Protein AF-A0A4R5N985-F1 (afdb_monomer_lite)

Radius of gyration: 22.16 Å; chains: 1; bounding box: 30×43×81 Å

Foldseek 3Di:
DDDDDDDDDDPDDPPPPPPPVPPPVVVVVVPPVCPQPVDPVSQDLVNLLVVLVVLLVVLLVVLVPPDDLVVSLVSLVVSLVVVCVVCVVRDPSSVVSNVVSSVVSSVVSVVVVD

pLDDT: mean 71.04, std 22.34, range [36.91, 94.94]

Structure (mmCIF, N/CA/C/O backbone):
data_AF-A0A4R5N985-F1
#
_entry.id   AF-A0A4R5N985-F1
#
loop_
_atom_site.group_PDB
_atom_site.id
_atom_site.type_symbol
_atom_site.label_atom_id
_atom_site.label_alt_id
_atom_site.label_comp_id
_atom_site.label_asym_id
_atom_site.label_entity_id
_atom_site.label_seq_id
_atom_site.pdbx_PDB_ins_code
_atom_site.Cartn_x
_atom_site.Cartn_y
_atom_site.Cartn_z
_atom_site.occupancy
_atom_site.B_iso_or_equiv
_atom_site.auth_seq_id
_atom_site.auth_comp_id
_atom_site.auth_asym_id
_atom_site.auth_atom_id
_atom_site.pdbx_PDB_model_num
ATOM 1 N N . MET A 1 1 ? -2.564 -32.234 61.679 1.00 38.66 1 MET A N 1
ATOM 2 C CA . MET A 1 1 ? -2.029 -32.546 60.334 1.00 38.66 1 MET A CA 1
ATOM 3 C C . MET A 1 1 ? -3.154 -32.296 59.339 1.00 38.66 1 MET A C 1
ATOM 5 O O . MET A 1 1 ? -4.142 -33.007 59.385 1.00 38.66 1 MET A O 1
ATOM 9 N N . SER A 1 2 ? -3.234 -31.086 58.783 1.00 36.91 2 SER A N 1
ATOM 10 C CA . SER A 1 2 ? -2.657 -30.662 57.484 1.00 36.91 2 SER A CA 1
ATOM 11 C C . SER A 1 2 ? -3.374 -31.300 56.286 1.00 36.91 2 SER A C 1
ATOM 13 O O . SER A 1 2 ? -3.191 -32.479 56.029 1.00 36.91 2 SER A O 1
ATOM 15 N N . ILE A 1 3 ? -4.376 -30.603 55.734 1.00 39.88 3 ILE A N 1
ATOM 16 C CA . ILE A 1 3 ? -4.342 -29.802 54.483 1.00 39.88 3 ILE A CA 1
ATOM 17 C C . ILE A 1 3 ? -4.402 -30.688 53.226 1.00 39.88 3 ILE A C 1
ATOM 19 O O . ILE A 1 3 ? -3.378 -31.138 52.726 1.00 39.88 3 ILE A O 1
ATOM 23 N N . PHE A 1 4 ? -5.604 -30.843 52.662 1.00 46.31 4 PH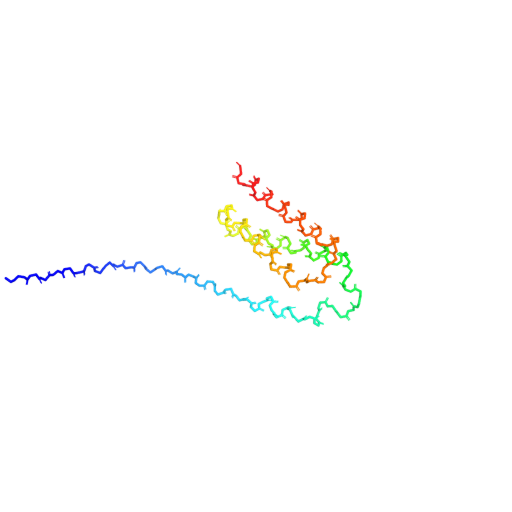E A N 1
ATOM 24 C CA . PHE A 1 4 ? -5.777 -31.072 51.225 1.00 46.31 4 PHE A CA 1
ATOM 25 C C . PHE A 1 4 ? -6.301 -29.777 50.605 1.00 46.31 4 PHE A C 1
ATOM 27 O O . PHE A 1 4 ? -7.480 -29.440 50.688 1.00 46.31 4 PHE A O 1
ATOM 34 N N . SER A 1 5 ? -5.368 -29.011 50.055 1.00 43.09 5 SER A N 1
ATOM 35 C CA . SER A 1 5 ? -5.590 -27.785 49.304 1.00 43.09 5 SER A CA 1
ATOM 36 C C . SER A 1 5 ? -5.983 -28.090 47.859 1.00 43.09 5 SER A C 1
ATOM 38 O O . SER A 1 5 ? -5.291 -28.861 47.203 1.00 43.09 5 SER A O 1
ATOM 40 N N . ASN A 1 6 ? -7.044 -27.412 47.403 1.00 40.31 6 ASN A N 1
ATOM 41 C CA . ASN A 1 6 ? -7.312 -26.874 46.062 1.00 40.31 6 ASN A CA 1
ATOM 42 C C . ASN A 1 6 ? -6.924 -27.706 44.830 1.00 40.31 6 ASN A C 1
ATOM 44 O O . ASN A 1 6 ? -5.756 -27.991 44.624 1.00 40.31 6 ASN A O 1
ATOM 48 N N . TRP A 1 7 ? -7.853 -27.825 43.871 1.00 40.31 7 TRP A N 1
ATOM 49 C CA . TRP A 1 7 ? -7.747 -27.015 42.646 1.00 40.31 7 TRP A CA 1
ATOM 50 C C . TRP A 1 7 ? -9.001 -27.128 41.762 1.00 40.31 7 TRP A C 1
ATOM 52 O O . TRP A 1 7 ? -9.319 -28.170 41.192 1.00 40.31 7 TRP A O 1
ATOM 62 N N . PHE A 1 8 ? -9.695 -26.001 41.636 1.00 45.97 8 PHE A N 1
ATOM 63 C CA . PHE A 1 8 ? -10.750 -25.724 40.666 1.00 45.97 8 PHE A CA 1
ATOM 64 C C . PHE A 1 8 ? -10.224 -25.956 39.235 1.00 45.97 8 PHE A C 1
ATOM 66 O O . PHE A 1 8 ? -9.379 -25.198 38.757 1.00 45.97 8 PHE A O 1
ATOM 73 N N . LYS A 1 9 ? -10.744 -26.947 38.501 1.00 42.34 9 LYS A N 1
ATOM 74 C CA . LYS A 1 9 ? -10.573 -26.997 37.039 1.00 42.34 9 LYS A CA 1
ATOM 75 C C . LYS A 1 9 ? -11.763 -26.327 36.363 1.00 42.34 9 LYS A C 1
ATOM 77 O O . LYS A 1 9 ? -12.801 -26.930 36.110 1.00 42.34 9 LYS A O 1
ATOM 82 N N . SER A 1 10 ? -11.560 -25.040 36.092 1.00 41.12 10 SER A N 1
ATOM 83 C CA . SER A 1 10 ? -12.352 -24.207 35.192 1.00 41.12 10 SER A CA 1
ATOM 84 C C . SER A 1 10 ? -12.589 -24.915 33.850 1.00 41.12 10 SER A C 1
ATOM 86 O O . SER A 1 10 ? -11.640 -25.343 33.184 1.00 41.12 10 SER A O 1
ATOM 88 N N . LYS A 1 11 ? -13.863 -25.035 33.453 1.00 45.38 11 LYS A N 1
ATOM 89 C CA . LYS A 1 11 ? -14.271 -25.428 32.100 1.00 45.38 11 LYS A CA 1
ATOM 90 C C . LYS A 1 11 ? -13.800 -24.340 31.133 1.00 45.38 11 LYS A C 1
ATOM 92 O O . LYS A 1 11 ? -14.463 -23.319 30.972 1.00 45.38 11 LYS A O 1
ATOM 97 N N . LYS A 1 12 ? -12.648 -24.550 30.492 1.00 44.41 12 LYS A N 1
ATOM 98 C CA . LYS A 1 12 ? -12.195 -23.685 29.402 1.00 44.41 12 LYS A CA 1
ATOM 99 C C . LYS A 1 12 ? -13.128 -23.865 28.209 1.00 44.41 12 LYS A C 1
ATOM 101 O O . LYS A 1 12 ? -13.250 -24.950 27.644 1.00 44.41 12 LYS A O 1
ATOM 106 N N . ASN A 1 13 ? -13.794 -22.763 27.897 1.00 39.91 13 ASN A N 1
ATOM 107 C CA . ASN A 1 13 ? -14.560 -22.506 26.695 1.00 39.91 13 ASN A CA 1
ATOM 108 C C . ASN A 1 13 ? -13.770 -22.977 25.463 1.00 39.91 13 ASN A C 1
ATOM 110 O O . ASN A 1 13 ? -12.580 -22.673 25.336 1.00 39.91 13 ASN A O 1
ATOM 114 N N . LYS A 1 14 ? -14.415 -23.742 24.578 1.00 43.38 14 LYS A N 1
ATOM 115 C CA . LYS A 1 14 ? -13.847 -24.109 23.280 1.00 43.38 14 LYS A CA 1
ATOM 116 C C . LYS A 1 14 ? -13.866 -22.853 22.416 1.00 43.38 14 LYS A C 1
ATOM 118 O O . LYS A 1 14 ? -14.792 -22.639 21.642 1.00 43.38 14 LYS A O 1
ATOM 123 N N . ASN A 1 15 ? -12.846 -22.016 22.565 1.00 39.47 15 ASN A N 1
ATOM 124 C CA . ASN A 1 15 ? -12.532 -21.034 21.546 1.00 39.47 15 ASN A CA 1
ATOM 125 C C . ASN A 1 15 ? -12.160 -21.838 20.303 1.00 39.47 15 ASN A C 1
ATOM 127 O O . ASN A 1 15 ? -11.082 -22.425 20.229 1.00 39.47 15 ASN A O 1
ATOM 131 N N . HIS A 1 16 ? -13.089 -21.906 19.355 1.00 37.69 16 HIS A N 1
ATOM 132 C CA . HIS A 1 16 ? -12.769 -22.174 17.969 1.00 37.69 16 HIS A CA 1
ATOM 133 C C . HIS A 1 16 ? -11.841 -21.042 17.524 1.00 37.69 16 HIS A C 1
ATOM 135 O O . HIS A 1 16 ? -12.281 -20.027 16.993 1.00 37.69 16 HIS A O 1
ATOM 141 N N . THR A 1 17 ? -10.544 -21.177 17.796 1.00 38.62 17 THR A N 1
ATOM 142 C CA . THR A 1 17 ? -9.524 -20.518 16.994 1.00 38.62 17 THR A CA 1
ATOM 143 C C . THR A 1 17 ? -9.721 -21.077 15.601 1.00 38.62 17 THR A C 1
ATOM 145 O O . THR A 1 17 ? -9.267 -22.176 15.294 1.00 38.62 17 THR A O 1
ATOM 148 N N . ALA A 1 18 ? -10.473 -20.346 14.782 1.00 38.75 18 ALA A N 1
ATOM 149 C CA . ALA A 1 18 ? -10.305 -20.402 13.352 1.00 38.75 18 ALA A CA 1
ATOM 150 C C . ALA A 1 18 ? -8.840 -20.034 13.112 1.00 38.75 18 ALA A C 1
ATOM 152 O O . ALA A 1 18 ? -8.475 -18.863 13.030 1.00 38.75 18 ALA A O 1
ATOM 153 N N . THR A 1 19 ? -7.973 -21.041 13.090 1.00 39.12 19 THR A N 1
ATOM 154 C CA . THR A 1 19 ? -6.719 -20.963 12.366 1.00 39.12 19 THR A CA 1
ATOM 155 C C . THR A 1 19 ? -7.136 -20.755 10.920 1.00 39.12 19 THR A C 1
ATOM 157 O O . THR A 1 19 ? -7.318 -21.702 10.162 1.00 39.12 19 THR A O 1
ATOM 160 N N . MET A 1 20 ? -7.362 -19.492 10.553 1.00 40.28 20 MET A N 1
ATOM 161 C CA . MET A 1 20 ? -7.134 -19.045 9.194 1.00 40.28 20 MET A CA 1
ATOM 162 C C . MET A 1 20 ? -5.6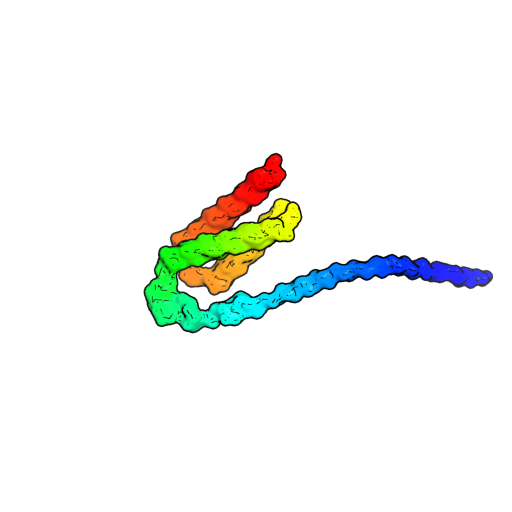59 -19.333 8.953 1.00 40.28 20 MET A C 1
ATOM 164 O O . MET A 1 20 ? -4.785 -18.535 9.285 1.00 40.28 20 MET A O 1
ATOM 168 N N . THR A 1 21 ? -5.377 -20.545 8.487 1.00 40.19 21 THR A N 1
ATOM 169 C CA . THR A 1 21 ? -4.140 -20.843 7.794 1.00 40.19 21 THR A CA 1
ATOM 170 C C . THR A 1 21 ? -4.155 -19.915 6.594 1.00 40.19 21 THR A C 1
ATOM 172 O O . THR A 1 21 ? -4.826 -20.190 5.601 1.00 40.19 21 THR A O 1
ATOM 175 N N . PHE A 1 22 ? -3.524 -18.751 6.745 1.00 42.75 22 PHE A N 1
ATOM 176 C CA . PHE A 1 22 ? -3.140 -17.944 5.607 1.00 42.75 22 PHE A CA 1
ATOM 177 C C . PHE A 1 22 ? -2.277 -18.859 4.753 1.00 42.75 22 PHE A C 1
ATOM 179 O O . PHE A 1 22 ? -1.212 -19.306 5.179 1.00 42.75 22 PHE A O 1
ATOM 186 N N . ASP A 1 23 ? -2.805 -19.216 3.591 1.00 45.56 23 ASP A N 1
ATOM 187 C CA . ASP A 1 23 ? -2.025 -19.838 2.546 1.00 45.56 23 ASP A CA 1
ATOM 188 C C . ASP A 1 23 ? -1.039 -18.779 2.036 1.00 45.56 23 ASP A C 1
ATOM 190 O O . ASP A 1 23 ? -1.282 -18.081 1.054 1.00 45.56 23 ASP A O 1
ATOM 194 N N . ASP A 1 24 ? 0.072 -18.611 2.760 1.00 45.97 24 ASP A N 1
ATOM 195 C CA . ASP A 1 24 ? 1.192 -17.749 2.369 1.00 45.97 24 ASP A CA 1
ATOM 196 C C . ASP A 1 24 ? 1.801 -18.197 1.021 1.00 45.97 24 ASP A C 1
ATOM 198 O O . ASP A 1 24 ? 2.569 -17.458 0.397 1.00 45.97 24 ASP A O 1
ATOM 202 N N . SER A 1 25 ? 1.420 -19.379 0.523 1.00 45.50 25 SER A N 1
ATOM 203 C CA . SER A 1 25 ? 1.840 -19.913 -0.770 1.00 45.50 25 SER A CA 1
ATOM 204 C C . SER A 1 25 ? 1.222 -19.157 -1.948 1.00 45.50 25 SER A C 1
ATOM 206 O O . SER A 1 25 ? 1.822 -19.139 -3.022 1.00 45.50 25 SER A O 1
ATOM 208 N N . SER A 1 26 ? 0.078 -18.477 -1.802 1.00 48.94 26 SER A N 1
ATOM 209 C CA . SER A 1 26 ? -0.577 -17.832 -2.954 1.00 48.94 26 SER A CA 1
ATOM 210 C C . SER A 1 26 ? 0.234 -16.661 -3.532 1.00 48.94 26 SER A C 1
ATOM 212 O O . SER A 1 26 ? 0.206 -16.424 -4.741 1.00 48.94 26 SER A O 1
ATOM 214 N N . TRP A 1 27 ? 1.017 -15.971 -2.694 1.00 46.31 27 TRP A N 1
ATOM 215 C CA . TRP A 1 27 ? 1.946 -14.916 -3.121 1.00 46.31 27 TRP A CA 1
ATOM 216 C C . TRP A 1 27 ? 3.308 -15.458 -3.545 1.00 46.31 27 TRP A C 1
ATOM 218 O O . TRP A 1 27 ? 3.936 -14.913 -4.449 1.00 46.31 27 TRP A O 1
ATOM 228 N N . GLN A 1 28 ? 3.774 -16.539 -2.915 1.00 45.66 28 GLN A N 1
ATOM 229 C CA . GLN A 1 28 ? 5.056 -17.154 -3.265 1.00 45.66 28 GLN A CA 1
ATOM 230 C C . GLN A 1 28 ? 4.993 -17.903 -4.602 1.00 45.66 28 GLN A C 1
ATOM 232 O O . GLN A 1 28 ? 5.976 -17.932 -5.333 1.00 45.66 28 GLN A O 1
ATOM 237 N N . THR A 1 29 ? 3.828 -18.440 -4.972 1.00 42.88 29 THR A N 1
ATOM 238 C CA . THR A 1 29 ? 3.656 -19.168 -6.242 1.00 42.88 29 THR A CA 1
ATOM 239 C C . THR A 1 29 ? 3.466 -18.222 -7.435 1.00 42.88 29 THR A C 1
ATOM 241 O O . THR A 1 29 ? 3.767 -18.586 -8.568 1.00 42.88 29 THR A O 1
ATOM 244 N N . THR A 1 30 ? 3.044 -16.975 -7.197 1.00 45.03 30 THR A N 1
ATOM 245 C CA . THR A 1 30 ? 3.165 -15.890 -8.189 1.00 45.03 30 THR A CA 1
ATOM 246 C C . THR A 1 30 ? 4.539 -15.219 -8.152 1.00 45.03 30 THR A C 1
ATOM 248 O O . THR A 1 30 ? 4.940 -14.614 -9.138 1.00 45.03 30 THR A O 1
ATOM 251 N N . ALA A 1 31 ? 5.334 -15.396 -7.095 1.00 42.41 31 ALA A N 1
ATOM 252 C CA . ALA A 1 31 ? 6.717 -14.922 -7.024 1.00 42.41 31 ALA A CA 1
ATOM 253 C C . ALA A 1 31 ? 7.704 -15.795 -7.821 1.00 42.41 31 ALA A C 1
ATOM 255 O O . ALA A 1 31 ? 8.863 -15.921 -7.436 1.00 42.41 31 ALA A O 1
ATOM 256 N N . ASN A 1 32 ? 7.275 -16.372 -8.948 1.00 39.00 32 ASN A N 1
ATOM 257 C CA . ASN A 1 32 ? 8.223 -16.783 -9.968 1.00 39.00 32 ASN A CA 1
ATOM 258 C C . ASN A 1 32 ? 8.746 -15.487 -10.618 1.00 39.00 32 ASN A C 1
ATOM 260 O O . ASN A 1 32 ? 7.993 -14.846 -11.363 1.00 39.00 32 ASN A O 1
ATOM 264 N N . PRO A 1 33 ? 9.995 -15.048 -10.351 1.00 47.47 33 PRO A N 1
ATOM 265 C CA . PRO A 1 33 ? 10.531 -13.821 -10.947 1.00 47.47 33 PRO A CA 1
ATOM 266 C C . PRO A 1 33 ? 10.524 -13.894 -12.481 1.00 47.47 33 PRO A C 1
ATOM 268 O O . PRO A 1 33 ? 10.527 -12.869 -13.157 1.00 47.47 33 PRO A O 1
ATOM 271 N N . THR A 1 34 ? 10.430 -15.108 -13.026 1.00 43.44 34 THR A N 1
ATOM 272 C CA . THR A 1 34 ? 10.369 -15.407 -14.451 1.00 43.44 34 THR A CA 1
ATOM 273 C C . THR A 1 34 ? 9.015 -15.110 -15.101 1.00 43.44 34 THR A C 1
ATOM 275 O O . THR A 1 34 ? 8.954 -15.159 -16.315 1.00 43.44 34 THR A O 1
ATOM 278 N N . ILE A 1 35 ? 7.930 -14.802 -14.372 1.00 46.41 35 ILE A N 1
ATOM 279 C CA . ILE A 1 35 ? 6.627 -14.476 -15.005 1.00 46.41 35 ILE A CA 1
ATOM 280 C C . ILE A 1 35 ? 6.328 -12.966 -14.996 1.00 46.41 35 ILE A C 1
ATOM 282 O O . ILE A 1 35 ? 5.581 -12.490 -15.845 1.00 46.41 35 ILE A O 1
ATOM 286 N N . PHE A 1 36 ? 6.945 -12.181 -14.107 1.00 45.34 36 PHE A N 1
ATOM 287 C CA . PHE A 1 36 ? 6.657 -10.741 -14.006 1.00 45.34 36 PHE A CA 1
ATOM 288 C C . PHE A 1 36 ? 7.628 -9.828 -14.770 1.00 45.34 36 PHE A C 1
ATOM 290 O O . PHE A 1 36 ? 7.289 -8.670 -15.006 1.00 45.34 36 PHE A O 1
ATOM 297 N N . PHE A 1 37 ? 8.795 -10.324 -15.194 1.00 45.16 37 PHE A N 1
ATOM 298 C CA . PHE A 1 37 ? 9.828 -9.501 -15.837 1.00 45.16 37 PHE A CA 1
ATOM 299 C C . PHE A 1 37 ? 10.549 -10.246 -16.975 1.00 45.16 37 PHE A C 1
ATOM 301 O O . PHE A 1 37 ? 11.769 -10.363 -16.961 1.00 45.16 37 PHE A O 1
ATOM 308 N N . ILE A 1 38 ? 9.800 -10.793 -17.944 1.00 42.59 38 ILE A N 1
ATOM 309 C CA . ILE A 1 38 ? 10.390 -11.496 -19.107 1.00 42.59 38 ILE A CA 1
ATOM 310 C C . ILE A 1 38 ? 11.041 -10.530 -20.111 1.00 42.59 38 ILE A C 1
ATOM 312 O O . ILE A 1 38 ? 11.910 -10.949 -20.863 1.00 42.59 38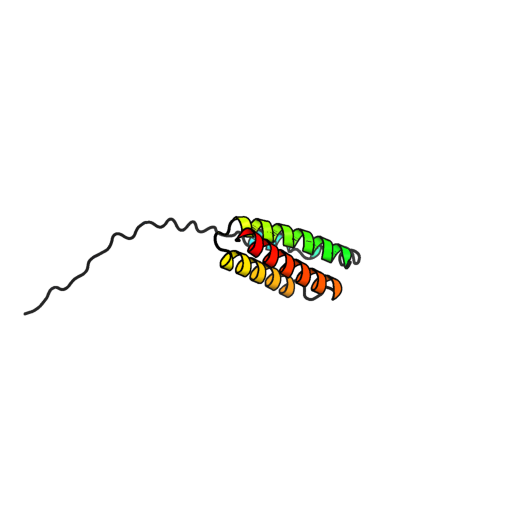 ILE A O 1
ATOM 316 N N . ASP A 1 39 ? 10.713 -9.239 -20.081 1.00 41.31 39 ASP A N 1
ATOM 317 C CA . ASP A 1 39 ? 11.326 -8.250 -20.967 1.00 41.31 39 ASP A CA 1
ATOM 318 C C . ASP A 1 39 ? 11.927 -7.101 -20.159 1.00 41.31 39 ASP A C 1
ATOM 320 O O . ASP A 1 39 ? 11.305 -6.603 -19.219 1.00 41.31 39 ASP A O 1
ATOM 324 N N . ASP A 1 40 ? 13.084 -6.594 -20.586 1.00 48.34 40 ASP A N 1
ATOM 325 C CA . ASP A 1 40 ? 13.726 -5.372 -20.068 1.00 48.34 40 ASP A CA 1
ATOM 326 C C . ASP A 1 40 ? 12.802 -4.122 -20.116 1.00 48.34 40 ASP A C 1
ATOM 328 O O . ASP A 1 40 ? 13.097 -3.091 -19.514 1.00 48.34 40 ASP A O 1
ATOM 332 N N . ASN A 1 41 ? 11.628 -4.231 -20.756 1.00 43.97 41 ASN A N 1
ATOM 333 C CA . ASN A 1 41 ? 10.538 -3.246 -20.794 1.00 43.97 41 ASN A CA 1
ATOM 334 C C . ASN A 1 41 ? 9.483 -3.396 -19.671 1.00 43.97 41 ASN A C 1
ATOM 336 O O . ASN A 1 41 ? 8.590 -2.558 -19.546 1.00 43.97 41 ASN A O 1
ATOM 340 N N . ALA A 1 42 ? 9.541 -4.443 -18.843 1.00 51.88 42 ALA A N 1
ATOM 341 C CA . ALA A 1 42 ? 8.567 -4.691 -17.774 1.00 51.88 42 ALA A CA 1
ATOM 342 C C . ALA A 1 42 ? 8.823 -3.842 -16.514 1.00 51.88 42 ALA A C 1
ATOM 344 O O . ALA A 1 42 ? 7.905 -3.611 -15.727 1.00 51.88 42 ALA A O 1
ATOM 345 N N . ASN A 1 43 ? 10.040 -3.318 -16.342 1.00 61.09 43 ASN A N 1
ATOM 346 C CA . ASN A 1 43 ? 10.461 -2.582 -15.147 1.00 61.09 43 ASN A CA 1
ATOM 347 C C . ASN A 1 43 ? 10.442 -1.051 -15.323 1.00 61.09 43 ASN A C 1
ATOM 349 O O . ASN A 1 43 ? 11.228 -0.332 -14.704 1.00 61.09 43 ASN A O 1
ATOM 353 N N . THR A 1 44 ? 9.562 -0.531 -16.182 1.00 75.00 44 THR A N 1
ATOM 354 C CA . THR A 1 44 ? 9.374 0.917 -16.325 1.00 75.00 44 THR A CA 1
ATOM 355 C C . THR A 1 44 ? 8.780 1.514 -15.047 1.00 75.00 44 THR A C 1
ATOM 357 O O . THR A 1 44 ? 8.042 0.862 -14.302 1.00 75.00 44 THR A O 1
ATOM 360 N N . VAL A 1 45 ? 9.073 2.792 -14.790 1.00 76.69 45 VAL A N 1
ATOM 361 C CA . VAL A 1 45 ? 8.496 3.542 -13.658 1.00 76.69 45 VAL A CA 1
ATOM 362 C C . VAL A 1 45 ? 6.963 3.504 -13.695 1.00 76.69 45 VAL A C 1
ATOM 364 O O . VAL A 1 45 ? 6.321 3.412 -12.653 1.00 76.69 45 VAL A O 1
ATOM 367 N N . GLU A 1 46 ? 6.367 3.524 -14.885 1.00 81.62 46 GLU A N 1
ATOM 368 C CA . GLU A 1 46 ? 4.916 3.443 -15.079 1.00 81.62 46 GLU A CA 1
ATOM 369 C C . GLU A 1 46 ? 4.341 2.098 -14.628 1.00 81.62 46 GLU A C 1
ATOM 371 O O . GLU A 1 46 ? 3.378 2.077 -13.861 1.00 81.62 46 GLU A O 1
ATOM 376 N N . ASN A 1 47 ? 4.968 0.979 -15.005 1.00 81.69 47 ASN A N 1
ATOM 377 C CA . ASN A 1 47 ? 4.541 -0.348 -14.557 1.00 81.69 47 ASN A CA 1
ATOM 378 C C . ASN A 1 47 ? 4.702 -0.511 -13.042 1.00 81.69 47 ASN A C 1
ATOM 380 O O . ASN A 1 47 ? 3.820 -1.057 -12.379 1.00 81.69 47 ASN A O 1
ATOM 384 N N . GLN A 1 48 ? 5.791 0.017 -12.475 1.00 82.31 48 GLN A N 1
ATOM 385 C CA . GLN A 1 48 ? 5.997 0.035 -11.027 1.00 82.31 48 GLN A CA 1
ATOM 386 C C . GLN A 1 48 ? 4.907 0.851 -10.312 1.00 82.31 48 GLN A C 1
ATOM 388 O O . GLN A 1 48 ? 4.369 0.392 -9.305 1.00 82.31 48 GLN A O 1
ATOM 393 N N . LYS A 1 49 ? 4.528 2.025 -10.836 1.00 86.38 49 LYS A N 1
ATOM 394 C CA . LYS A 1 49 ? 3.424 2.835 -10.292 1.00 86.38 49 LYS A CA 1
ATOM 395 C C . LYS A 1 49 ? 2.078 2.119 -10.410 1.00 86.38 49 LYS A C 1
ATOM 397 O O . LYS A 1 49 ? 1.345 2.056 -9.429 1.00 86.38 49 LYS A O 1
ATOM 402 N N . ALA A 1 50 ? 1.781 1.512 -11.559 1.00 85.75 50 ALA A N 1
ATOM 403 C CA . ALA A 1 50 ? 0.552 0.746 -11.761 1.00 85.75 50 ALA A CA 1
ATOM 404 C C . ALA A 1 50 ? 0.456 -0.454 -10.803 1.00 85.75 50 ALA A C 1
ATOM 406 O O . ALA A 1 50 ? -0.608 -0.720 -10.238 1.00 85.75 50 ALA A O 1
ATOM 407 N N . PHE A 1 51 ? 1.573 -1.151 -10.577 1.00 86.94 51 PHE A N 1
ATOM 408 C CA . PHE A 1 51 ? 1.670 -2.192 -9.558 1.00 86.94 51 PHE A CA 1
ATOM 409 C C . PHE A 1 51 ? 1.378 -1.630 -8.161 1.00 86.94 51 PHE A C 1
ATOM 411 O O . PHE A 1 51 ? 0.551 -2.195 -7.446 1.00 86.94 51 PHE A O 1
ATOM 418 N N . ILE A 1 52 ? 2.003 -0.507 -7.787 1.00 89.44 52 ILE A N 1
ATOM 419 C CA . ILE A 1 52 ? 1.785 0.141 -6.486 1.00 89.44 52 ILE A CA 1
ATOM 420 C C . ILE A 1 52 ? 0.302 0.479 -6.298 1.00 89.44 52 ILE A C 1
ATOM 422 O O . ILE A 1 52 ? -0.249 0.150 -5.253 1.00 89.44 52 ILE A O 1
ATOM 426 N N . SER A 1 53 ? -0.379 1.045 -7.298 1.00 88.94 53 SER A N 1
ATOM 427 C CA . SER A 1 53 ? -1.810 1.365 -7.192 1.00 88.94 53 SER A CA 1
ATOM 428 C C . SER A 1 53 ? -2.681 0.127 -6.947 1.00 88.94 53 SER A C 1
ATOM 430 O O . SER A 1 53 ? -3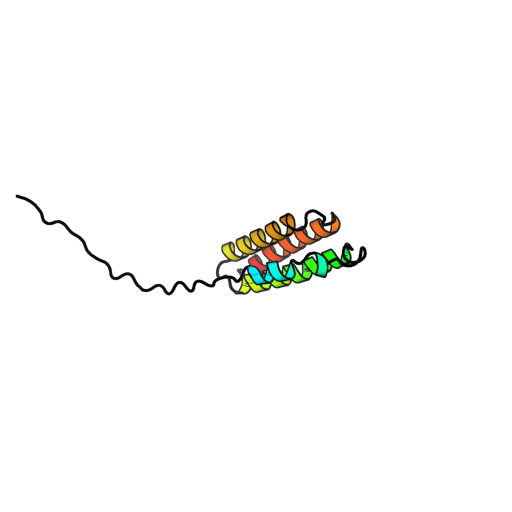.558 0.154 -6.084 1.00 88.94 53 SER A O 1
ATOM 432 N N . ARG A 1 54 ? -2.423 -0.986 -7.650 1.00 89.31 54 ARG A N 1
ATOM 433 C CA . ARG A 1 54 ? -3.143 -2.257 -7.424 1.00 89.31 54 ARG A CA 1
ATOM 434 C C . ARG A 1 54 ? -2.856 -2.823 -6.033 1.00 89.31 54 ARG A C 1
ATOM 436 O O . ARG A 1 54 ? -3.773 -3.260 -5.342 1.00 89.31 54 ARG A O 1
ATOM 443 N N . PHE A 1 55 ? -1.598 -2.760 -5.602 1.00 91.94 55 PHE A N 1
ATOM 444 C CA . PHE A 1 55 ? -1.181 -3.165 -4.264 1.00 91.94 55 PHE A CA 1
ATOM 445 C C . PHE A 1 55 ? -1.897 -2.351 -3.175 1.00 91.94 55 PHE A C 1
ATOM 447 O O . PHE A 1 55 ? -2.422 -2.927 -2.227 1.00 91.94 55 PHE A O 1
ATOM 454 N N . VAL A 1 56 ? -1.986 -1.028 -3.322 1.00 92.50 56 VAL A N 1
ATOM 455 C CA . VAL A 1 56 ? -2.675 -0.140 -2.369 1.00 92.50 56 VAL A CA 1
ATOM 456 C C . VAL A 1 56 ? -4.157 -0.493 -2.266 1.00 92.50 56 VAL A C 1
ATOM 458 O O . VAL A 1 56 ? -4.680 -0.611 -1.158 1.00 92.50 56 VAL A O 1
ATOM 461 N N . GLN A 1 57 ? -4.826 -0.711 -3.403 1.00 92.12 57 GLN A N 1
ATOM 462 C CA . GLN A 1 57 ? -6.230 -1.133 -3.431 1.00 92.12 57 GLN A CA 1
ATOM 463 C C . GLN A 1 57 ? -6.438 -2.457 -2.696 1.00 92.12 57 GLN A C 1
ATOM 465 O O . GLN A 1 57 ? -7.373 -2.583 -1.907 1.00 92.12 57 GLN A O 1
ATOM 470 N N . GLN A 1 58 ? -5.545 -3.423 -2.905 1.00 93.25 58 GLN A N 1
ATOM 471 C CA . GLN A 1 58 ? -5.605 -4.701 -2.212 1.00 93.25 58 GLN A CA 1
ATOM 472 C C . GLN A 1 58 ? -5.396 -4.550 -0.701 1.00 93.25 58 GLN A C 1
ATOM 474 O O . GLN A 1 58 ? -6.169 -5.098 0.080 1.00 93.25 58 GLN A O 1
ATOM 479 N N . VAL A 1 59 ? -4.401 -3.770 -0.267 1.00 92.38 59 VAL A N 1
ATOM 480 C CA . VAL A 1 59 ? -4.175 -3.504 1.163 1.00 92.38 59 VAL A CA 1
ATOM 481 C C . VAL A 1 59 ? -5.394 -2.819 1.785 1.00 92.38 59 VAL A C 1
ATOM 483 O O . VAL A 1 59 ? -5.806 -3.188 2.881 1.00 92.38 59 VAL A O 1
ATOM 486 N N . TYR A 1 60 ? -6.019 -1.872 1.084 1.00 93.75 60 TYR A N 1
ATOM 487 C CA . TYR A 1 60 ? -7.253 -1.239 1.547 1.00 93.75 60 TYR A CA 1
ATOM 488 C C . TYR A 1 60 ? -8.405 -2.246 1.694 1.00 93.75 60 TYR A C 1
ATOM 490 O O . TYR A 1 60 ? -9.113 -2.226 2.700 1.00 93.75 60 TYR A O 1
ATOM 498 N N . GLN A 1 61 ? -8.568 -3.178 0.753 1.00 93.50 61 GLN A N 1
ATOM 499 C CA . GLN A 1 61 ? -9.552 -4.259 0.881 1.00 93.50 61 GLN A CA 1
ATOM 500 C C . GLN A 1 61 ? -9.255 -5.162 2.086 1.00 93.50 61 GLN A C 1
ATOM 502 O O . GLN A 1 61 ? -10.170 -5.517 2.825 1.00 93.50 61 GLN A O 1
ATOM 507 N N . GLU A 1 62 ? -7.984 -5.485 2.344 1.00 91.06 62 GLU A N 1
ATOM 508 C CA . GLU A 1 62 ? -7.588 -6.240 3.539 1.00 91.06 62 GLU A CA 1
ATOM 509 C C . GLU A 1 62 ? -7.956 -5.495 4.831 1.00 91.06 62 GLU A C 1
ATOM 511 O O . GLU A 1 62 ? -8.435 -6.120 5.779 1.00 91.06 62 GLU A O 1
ATOM 516 N N . THR A 1 63 ? -7.811 -4.164 4.862 1.00 93.00 63 THR A N 1
ATOM 517 C CA . THR A 1 63 ? -8.197 -3.364 6.036 1.00 93.00 63 THR A CA 1
ATOM 518 C C . THR A 1 63 ? -9.699 -3.353 6.319 1.00 93.00 63 THR A C 1
ATOM 520 O O . THR A 1 63 ? -10.073 -3.138 7.470 1.00 93.00 63 THR A O 1
ATOM 523 N N . GLN A 1 64 ? -10.563 -3.646 5.337 1.00 92.06 64 GLN A N 1
ATOM 524 C CA . GLN A 1 64 ? -12.017 -3.722 5.559 1.00 92.06 64 GLN A CA 1
ATOM 525 C C . GLN A 1 64 ? -12.406 -4.858 6.516 1.00 92.06 64 GLN A C 1
ATOM 527 O O . GLN A 1 64 ? -13.416 -4.771 7.207 1.00 92.06 64 GLN A O 1
ATOM 532 N N . ASN A 1 65 ? -11.577 -5.902 6.611 1.00 90.31 65 ASN A N 1
ATOM 533 C CA . ASN A 1 65 ? -11.803 -7.036 7.509 1.00 90.31 65 ASN A CA 1
ATOM 534 C C . ASN A 1 65 ? -11.230 -6.815 8.922 1.00 90.31 65 ASN A C 1
ATOM 536 O O . ASN A 1 65 ? -11.276 -7.717 9.759 1.00 90.31 65 ASN A O 1
ATOM 540 N N . VAL A 1 66 ? -10.659 -5.639 9.199 1.00 91.88 66 VAL A N 1
ATOM 541 C CA . VAL A 1 66 ? -10.001 -5.315 10.469 1.00 91.88 66 VAL A CA 1
ATOM 542 C C . VAL A 1 66 ? -10.843 -4.303 11.242 1.00 91.88 66 VAL A C 1
ATOM 544 O O . VAL A 1 66 ? -11.209 -3.258 10.718 1.00 91.88 66 VAL A O 1
ATOM 547 N N . GLN A 1 67 ? -11.144 -4.603 12.507 1.00 88.06 67 GLN A N 1
ATOM 548 C CA . GLN A 1 67 ? -12.124 -3.832 13.283 1.00 88.06 67 GLN A CA 1
ATOM 549 C C . GLN A 1 67 ? -11.601 -2.490 13.809 1.00 88.06 67 GLN A C 1
ATOM 551 O O . GLN A 1 67 ? -12.333 -1.509 13.786 1.00 88.06 67 GLN A O 1
ATOM 556 N N . THR A 1 68 ? -10.360 -2.426 14.299 1.00 91.31 68 THR A N 1
ATOM 557 C CA . THR A 1 68 ? -9.823 -1.214 14.941 1.00 91.31 68 THR A CA 1
ATOM 558 C C . THR A 1 68 ? -8.877 -0.457 14.020 1.00 91.31 68 THR A C 1
ATOM 560 O O . THR A 1 68 ? -8.093 -1.067 13.287 1.00 91.31 68 THR A O 1
ATOM 563 N N . ILE A 1 69 ? -8.907 0.877 14.096 1.00 90.88 69 ILE A N 1
ATOM 564 C CA . ILE A 1 69 ? -8.031 1.752 13.306 1.00 90.88 69 ILE A CA 1
ATOM 565 C C . ILE A 1 69 ? -6.547 1.440 13.531 1.00 90.88 69 ILE A C 1
ATOM 567 O O . ILE A 1 69 ? -5.808 1.276 12.565 1.00 90.88 69 ILE A O 1
ATOM 571 N N . ASP A 1 70 ? -6.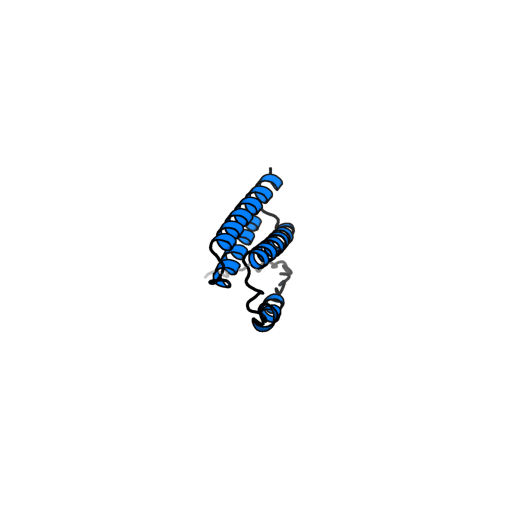129 1.214 14.778 1.00 91.44 70 ASP A N 1
ATOM 572 C CA . ASP A 1 70 ? -4.737 0.882 15.101 1.00 91.44 70 ASP A CA 1
ATOM 573 C C . ASP A 1 70 ? -4.274 -0.395 14.388 1.00 91.44 70 ASP A C 1
ATOM 575 O O . ASP A 1 70 ? -3.166 -0.466 13.851 1.00 91.44 70 ASP A O 1
ATOM 579 N N . ASN A 1 71 ? -5.141 -1.410 14.318 1.00 92.38 71 ASN A N 1
ATOM 580 C CA . ASN A 1 71 ? -4.830 -2.656 13.622 1.00 92.38 71 ASN A CA 1
ATOM 581 C C . ASN A 1 71 ? -4.831 -2.473 12.100 1.00 92.38 71 ASN A C 1
ATOM 583 O O . ASN A 1 71 ? -3.993 -3.073 11.422 1.00 92.38 71 ASN A O 1
ATOM 587 N N . LYS A 1 72 ? -5.720 -1.627 11.560 1.00 92.81 72 LYS A N 1
ATOM 588 C CA . LYS A 1 72 ? -5.719 -1.257 10.137 1.00 92.81 72 LYS A CA 1
ATOM 5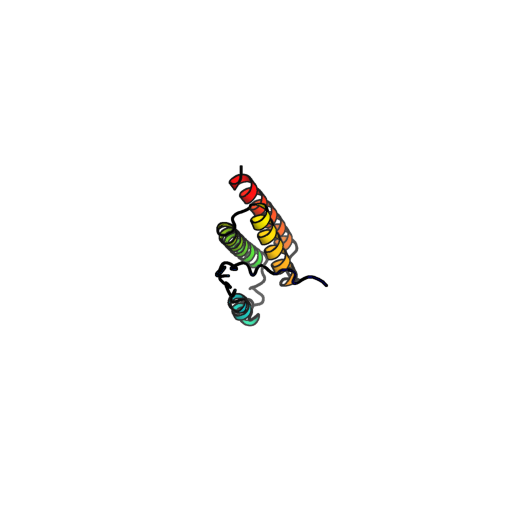89 C C . LYS A 1 72 ? -4.400 -0.568 9.766 1.00 92.81 72 LYS A C 1
ATOM 591 O O . LYS A 1 72 ? -3.730 -0.999 8.828 1.00 92.81 72 LYS A O 1
ATOM 596 N N . VAL A 1 73 ? -3.971 0.430 10.542 1.00 92.75 73 VAL A N 1
ATOM 597 C CA . VAL A 1 73 ? -2.706 1.155 10.328 1.00 92.75 73 VAL A CA 1
ATOM 598 C C . VAL A 1 73 ? -1.504 0.218 10.451 1.00 92.75 73 VAL A C 1
ATOM 600 O O . VAL A 1 73 ? -0.626 0.228 9.584 1.00 92.75 73 VAL A O 1
ATOM 603 N N . ASN A 1 74 ? -1.475 -0.654 11.463 1.00 93.75 74 ASN A N 1
ATOM 604 C CA . ASN A 1 74 ? -0.411 -1.648 11.620 1.00 93.75 74 ASN A CA 1
ATOM 605 C C . ASN A 1 74 ? -0.316 -2.599 10.418 1.00 93.75 74 ASN A C 1
ATOM 607 O O . ASN A 1 74 ? 0.789 -2.893 9.951 1.00 93.75 74 ASN A O 1
ATOM 611 N N . LEU A 1 75 ? -1.454 -3.044 9.873 1.00 92.94 75 LEU A N 1
ATOM 612 C CA . LEU A 1 75 ? -1.494 -3.871 8.666 1.00 92.94 75 LEU A CA 1
ATOM 613 C C . LEU A 1 75 ? -0.908 -3.121 7.464 1.00 92.94 75 LEU A C 1
ATOM 615 O O . LEU A 1 75 ? -0.040 -3.663 6.775 1.00 92.94 75 LEU A O 1
ATOM 619 N N . VAL A 1 76 ? -1.311 -1.864 7.250 1.00 93.19 76 VAL A N 1
ATOM 620 C CA . VAL A 1 76 ? -0.772 -1.010 6.179 1.00 93.19 76 VAL A CA 1
ATOM 621 C C . VAL A 1 76 ? 0.744 -0.867 6.313 1.00 93.19 76 VAL A C 1
ATOM 623 O O . VAL A 1 76 ? 1.485 -1.140 5.367 1.00 93.19 76 VAL A O 1
ATOM 626 N N . VAL A 1 77 ? 1.247 -0.502 7.495 1.00 92.56 77 VAL A N 1
ATOM 627 C CA . VAL A 1 77 ? 2.692 -0.348 7.728 1.00 92.56 77 VAL A CA 1
ATOM 628 C C . VAL A 1 77 ? 3.437 -1.657 7.453 1.00 92.56 77 VAL A C 1
ATOM 630 O O . VAL A 1 77 ? 4.472 -1.632 6.778 1.00 92.56 77 VAL A O 1
ATOM 633 N N . LYS A 1 78 ? 2.904 -2.795 7.911 1.00 92.62 78 LYS A N 1
ATOM 634 C CA . LYS A 1 78 ? 3.490 -4.124 7.686 1.00 92.62 78 LYS A CA 1
ATOM 635 C C . LYS A 1 78 ? 3.579 -4.457 6.195 1.00 92.62 78 LYS A C 1
ATOM 637 O O . LYS A 1 78 ? 4.653 -4.826 5.721 1.00 92.62 78 LYS A O 1
ATOM 642 N N . ARG A 1 79 ? 2.485 -4.289 5.444 1.00 90.94 79 ARG A N 1
ATOM 643 C CA . ARG A 1 79 ? 2.425 -4.597 4.004 1.00 90.94 79 ARG A CA 1
ATOM 644 C C . ARG A 1 79 ? 3.382 -3.727 3.191 1.00 90.94 79 ARG A C 1
ATOM 646 O O . ARG A 1 79 ? 4.144 -4.249 2.381 1.00 90.94 79 ARG A O 1
ATOM 653 N N . PHE A 1 80 ? 3.406 -2.419 3.442 1.00 91.12 80 PHE A N 1
ATOM 654 C CA . PHE A 1 80 ? 4.301 -1.500 2.728 1.00 91.12 80 PHE A CA 1
ATOM 655 C C . PHE A 1 80 ? 5.779 -1.751 3.050 1.00 91.12 80 PHE A C 1
ATOM 657 O O . PHE A 1 80 ? 6.637 -1.618 2.177 1.00 91.12 80 PHE A O 1
ATOM 664 N N . THR A 1 81 ? 6.089 -2.143 4.289 1.00 88.12 81 THR A N 1
ATOM 665 C CA . THR A 1 81 ? 7.457 -2.513 4.680 1.00 88.12 81 THR A CA 1
ATOM 666 C C . THR A 1 81 ? 7.913 -3.773 3.949 1.00 88.12 81 THR A C 1
ATOM 668 O O . THR A 1 81 ? 9.019 -3.786 3.411 1.00 88.12 81 THR A O 1
ATOM 671 N N . ALA A 1 82 ? 7.050 -4.791 3.855 1.00 86.25 82 ALA A N 1
ATOM 672 C CA . ALA A 1 82 ? 7.345 -6.011 3.107 1.00 86.25 82 ALA A CA 1
ATOM 673 C C . ALA A 1 82 ? 7.616 -5.710 1.624 1.00 86.25 82 ALA A C 1
ATOM 675 O O . ALA A 1 82 ? 8.640 -6.131 1.090 1.00 86.25 82 ALA A O 1
ATOM 676 N N . LEU A 1 83 ? 6.770 -4.899 0.976 1.00 84.06 83 LEU A N 1
ATOM 677 C CA . LEU A 1 83 ? 6.972 -4.528 -0.428 1.00 84.06 83 LEU A CA 1
ATOM 678 C C . LEU A 1 83 ? 8.336 -3.855 -0.665 1.00 84.06 83 LEU A C 1
ATOM 680 O O . LEU A 1 83 ? 9.031 -4.165 -1.633 1.00 84.06 83 LEU A O 1
ATOM 684 N N . ARG A 1 84 ? 8.753 -2.968 0.246 1.00 79.44 84 ARG A N 1
ATOM 685 C CA . ARG A 1 84 ? 10.057 -2.295 0.167 1.00 79.44 84 ARG A CA 1
ATOM 686 C C . ARG A 1 84 ? 11.235 -3.262 0.327 1.00 79.44 84 ARG A C 1
ATOM 688 O O . ARG A 1 84 ? 12.276 -3.038 -0.283 1.00 79.44 84 ARG A O 1
ATOM 695 N N . GLN A 1 85 ? 11.090 -4.307 1.143 1.00 74.75 85 GLN A N 1
ATOM 696 C CA . GLN A 1 85 ? 12.133 -5.317 1.348 1.00 74.75 85 GLN A CA 1
ATOM 697 C C . GLN A 1 85 ? 12.309 -6.222 0.123 1.00 74.75 85 GLN A C 1
ATOM 699 O O . GLN A 1 85 ? 13.446 -6.534 -0.228 1.00 74.75 85 GLN A O 1
ATOM 704 N N . PHE A 1 86 ? 11.212 -6.596 -0.543 1.00 68.12 86 PHE A N 1
ATOM 705 C CA . PHE A 1 86 ? 11.247 -7.461 -1.727 1.00 68.12 86 PHE A CA 1
ATOM 706 C C . PHE A 1 86 ? 11.662 -6.731 -3.009 1.00 68.12 86 PHE A C 1
ATOM 708 O O . PHE A 1 86 ? 12.285 -7.339 -3.873 1.00 68.12 86 PHE A O 1
ATOM 715 N N . ASN A 1 87 ? 11.369 -5.433 -3.137 1.00 68.75 87 ASN A N 1
ATOM 716 C CA . ASN A 1 87 ? 11.686 -4.664 -4.341 1.00 68.75 87 ASN A CA 1
ATOM 717 C C . ASN A 1 87 ? 12.783 -3.612 -4.093 1.00 68.75 87 ASN A C 1
ATOM 719 O O . ASN A 1 87 ? 12.551 -2.401 -4.144 1.00 68.75 87 ASN A O 1
ATOM 723 N N . GLN A 1 88 ? 14.009 -4.079 -3.826 1.00 68.25 88 GLN A N 1
ATOM 724 C CA . GLN A 1 88 ? 15.161 -3.194 -3.593 1.00 68.25 88 GLN A CA 1
ATOM 725 C C . GLN A 1 88 ? 15.555 -2.369 -4.832 1.00 68.25 88 GLN A C 1
ATOM 727 O O . GLN A 1 88 ? 16.167 -1.312 -4.690 1.00 68.25 88 GLN A O 1
ATOM 732 N N . GLN A 1 89 ? 15.163 -2.799 -6.034 1.00 71.00 89 GLN A N 1
ATOM 733 C CA . GLN A 1 89 ? 15.482 -2.141 -7.308 1.00 71.00 89 GLN A CA 1
ATOM 734 C C . GLN A 1 89 ? 14.428 -1.113 -7.759 1.00 71.00 89 GLN A C 1
ATOM 736 O O . GLN A 1 89 ? 14.519 -0.566 -8.855 1.00 71.00 89 GLN A O 1
ATOM 741 N N . MET A 1 90 ? 13.437 -0.808 -6.915 1.00 77.88 90 MET A N 1
ATOM 742 C CA . MET A 1 90 ? 12.425 0.207 -7.208 1.00 77.88 90 MET A CA 1
ATOM 743 C C . MET A 1 90 ? 13.063 1.591 -7.420 1.00 77.88 90 MET A C 1
ATOM 745 O O . MET A 1 90 ? 13.896 2.013 -6.609 1.00 77.88 90 MET A O 1
ATOM 749 N N . SER A 1 91 ? 12.643 2.310 -8.468 1.00 82.69 91 SER A N 1
ATOM 750 C CA . SER A 1 91 ? 13.142 3.658 -8.781 1.00 82.69 91 SER A CA 1
ATOM 751 C C . SER A 1 91 ? 12.801 4.670 -7.675 1.00 82.69 91 SER A C 1
ATOM 753 O O . SER A 1 91 ? 11.888 4.452 -6.874 1.00 82.69 91 SER A O 1
ATOM 755 N N . ILE A 1 92 ? 13.514 5.801 -7.623 1.00 82.62 92 ILE A N 1
ATOM 756 C CA . ILE A 1 92 ? 13.235 6.877 -6.651 1.00 82.62 92 ILE A CA 1
ATOM 757 C C . ILE A 1 92 ? 11.795 7.392 -6.804 1.00 82.62 92 ILE A C 1
ATOM 759 O O . ILE A 1 92 ? 11.101 7.572 -5.801 1.00 82.62 92 ILE A O 1
ATOM 763 N N . ASP A 1 93 ? 11.321 7.551 -8.039 1.00 84.00 93 ASP A N 1
ATOM 764 C CA . ASP A 1 93 ? 9.962 8.009 -8.335 1.00 84.00 93 ASP A CA 1
ATOM 765 C C . ASP A 1 93 ? 8.908 7.034 -7.818 1.00 84.00 93 ASP A C 1
ATOM 767 O O . ASP A 1 93 ? 7.945 7.439 -7.167 1.00 84.00 93 ASP A O 1
ATOM 771 N N . SER A 1 94 ? 9.108 5.737 -8.045 1.00 84.62 94 SER A N 1
ATOM 772 C CA . SER A 1 94 ? 8.201 4.696 -7.564 1.00 84.62 94 SER A CA 1
ATOM 773 C C . SER A 1 94 ? 8.221 4.586 -6.038 1.00 84.62 94 SER A C 1
ATOM 775 O O . SER A 1 94 ? 7.172 4.428 -5.420 1.00 84.62 94 SER A O 1
ATOM 777 N N . ARG A 1 95 ? 9.386 4.749 -5.394 1.00 85.81 95 ARG A N 1
ATOM 778 C CA . ARG A 1 95 ? 9.491 4.797 -3.922 1.00 85.81 95 ARG A CA 1
ATOM 779 C C . ARG A 1 95 ? 8.765 6.007 -3.339 1.00 85.81 95 ARG A C 1
ATOM 781 O O . ARG A 1 95 ? 8.117 5.888 -2.300 1.00 85.81 95 ARG A O 1
ATOM 788 N N . THR A 1 96 ? 8.878 7.157 -3.998 1.00 89.81 96 THR A N 1
ATOM 789 C CA . THR A 1 96 ? 8.193 8.392 -3.598 1.00 89.81 96 THR A CA 1
ATOM 790 C C . THR A 1 96 ? 6.686 8.225 -3.732 1.00 89.81 96 THR A C 1
ATOM 792 O O . THR A 1 96 ? 5.956 8.504 -2.783 1.00 89.81 96 THR A O 1
ATOM 795 N N . PHE A 1 97 ? 6.232 7.677 -4.861 1.00 89.06 97 PHE A N 1
ATOM 796 C CA . PHE A 1 97 ? 4.829 7.352 -5.095 1.00 89.06 97 PHE A CA 1
ATOM 797 C C . PHE A 1 97 ? 4.291 6.368 -4.045 1.00 89.06 97 PHE A C 1
ATOM 799 O O . PHE A 1 97 ? 3.271 6.630 -3.418 1.00 89.06 97 PHE A O 1
ATOM 806 N N . LEU A 1 98 ? 5.033 5.297 -3.740 1.00 90.31 98 LEU A N 1
ATOM 807 C CA . LEU A 1 98 ? 4.676 4.344 -2.687 1.00 90.31 98 LEU A CA 1
ATOM 808 C C . LEU A 1 98 ? 4.526 5.018 -1.312 1.00 90.31 98 LEU A C 1
ATOM 810 O O . LEU A 1 98 ? 3.595 4.717 -0.568 1.00 90.31 98 LEU A O 1
ATOM 814 N N . ALA A 1 99 ? 5.432 5.930 -0.952 1.00 91.12 99 ALA A N 1
ATOM 815 C CA . ALA A 1 99 ? 5.349 6.654 0.315 1.00 91.12 99 ALA A CA 1
ATOM 816 C C . ALA A 1 99 ? 4.133 7.596 0.374 1.00 91.12 99 ALA A C 1
ATOM 818 O O . ALA A 1 99 ? 3.500 7.709 1.428 1.00 91.12 99 ALA A O 1
ATOM 819 N N . GLN A 1 100 ? 3.793 8.245 -0.743 1.00 93.50 100 GLN A N 1
ATOM 820 C CA . GLN A 1 100 ? 2.605 9.093 -0.865 1.00 93.50 100 GLN A CA 1
ATOM 821 C C . GLN A 1 100 ? 1.321 8.273 -0.711 1.00 93.50 100 GLN A C 1
ATOM 823 O O . GLN A 1 100 ? 0.497 8.599 0.143 1.00 93.50 100 GLN A O 1
ATOM 828 N N . GLU A 1 101 ? 1.196 7.172 -1.451 1.00 94.44 101 GLU A N 1
ATOM 829 C CA . GLU A 1 101 ? 0.047 6.263 -1.387 1.00 94.44 101 GLU A CA 1
ATOM 830 C C . GLU A 1 101 ? -0.145 5.678 0.020 1.00 94.44 101 GLU A C 1
ATOM 832 O O . GLU A 1 101 ? -1.263 5.624 0.531 1.00 94.44 101 GLU A O 1
ATOM 837 N N . LYS A 1 102 ? 0.949 5.324 0.714 1.00 94.38 102 LYS A N 1
ATOM 838 C CA . LYS A 1 102 ? 0.892 4.891 2.120 1.00 94.38 102 LYS A CA 1
ATOM 839 C C . LYS A 1 102 ? 0.221 5.940 3.003 1.00 94.38 102 LYS A C 1
ATOM 841 O O . LYS A 1 102 ? -0.635 5.609 3.821 1.00 94.38 102 LYS A O 1
ATOM 846 N N . ARG A 1 103 ? 0.659 7.196 2.882 1.00 94.94 103 ARG A N 1
ATOM 847 C CA . ARG A 1 103 ? 0.161 8.303 3.704 1.00 94.94 103 ARG A CA 1
ATOM 848 C C . ARG A 1 103 ? -1.309 8.580 3.410 1.00 94.94 103 ARG A C 1
ATOM 850 O O . ARG A 1 103 ? -2.076 8.754 4.348 1.00 94.94 103 ARG A O 1
ATOM 857 N N . GLN A 1 104 ? -1.689 8.593 2.135 1.00 94.94 104 GLN A N 1
ATOM 858 C CA . GLN A 1 104 ? -3.077 8.793 1.718 1.00 94.94 104 GLN A CA 1
ATOM 859 C C . GLN A 1 104 ? -3.989 7.678 2.226 1.00 94.94 104 GLN A C 1
ATOM 861 O O . GLN A 1 104 ? -5.084 7.957 2.705 1.00 94.94 104 GLN A O 1
ATOM 866 N N . LEU A 1 105 ? -3.527 6.427 2.172 1.00 94.06 105 LEU A N 1
ATOM 867 C CA . LEU A 1 105 ? -4.282 5.297 2.694 1.00 94.06 105 LEU A CA 1
ATOM 868 C C . LEU A 1 105 ? -4.504 5.420 4.204 1.00 94.06 105 LEU A C 1
ATOM 870 O O . LEU A 1 105 ? -5.630 5.265 4.654 1.00 94.06 105 LEU A O 1
ATOM 874 N N . ILE A 1 106 ? -3.463 5.734 4.980 1.00 94.00 106 ILE A N 1
ATOM 875 C CA . ILE A 1 106 ? -3.601 5.927 6.434 1.00 94.00 106 ILE A CA 1
ATOM 876 C C . ILE A 1 106 ? -4.581 7.065 6.741 1.00 94.00 106 ILE A C 1
ATOM 878 O O . ILE A 1 106 ? -5.498 6.859 7.525 1.00 94.00 106 ILE A O 1
ATOM 882 N N . HIS A 1 107 ? -4.448 8.208 6.063 1.00 94.69 107 HIS A N 1
ATOM 883 C CA . HIS A 1 107 ? -5.353 9.346 6.242 1.00 94.69 107 HIS A CA 1
ATOM 884 C C . HIS A 1 107 ? -6.813 8.977 5.958 1.00 94.69 107 HIS A C 1
ATOM 886 O O . HIS A 1 107 ? -7.688 9.272 6.761 1.00 94.69 107 HIS A O 1
ATOM 892 N N . ARG A 1 108 ? -7.077 8.265 4.852 1.00 93.69 108 ARG A N 1
ATOM 893 C CA . ARG A 1 108 ? -8.426 7.785 4.521 1.00 93.69 108 ARG A CA 1
ATOM 894 C C . ARG A 1 108 ? -8.998 6.898 5.627 1.00 93.69 108 ARG A C 1
ATOM 896 O O . ARG A 1 108 ? -10.167 7.018 5.968 1.00 93.69 108 ARG A O 1
ATOM 903 N N . LEU A 1 109 ? -8.187 5.993 6.172 1.00 92.69 109 LEU A N 1
ATOM 904 C CA . LEU A 1 109 ? -8.629 5.093 7.238 1.00 92.69 109 LEU A CA 1
ATOM 905 C C . LEU A 1 109 ? -8.938 5.852 8.535 1.00 92.69 109 LEU A C 1
ATOM 907 O O . LEU A 1 109 ? -9.838 5.450 9.267 1.00 92.69 109 LEU A O 1
ATOM 911 N N . GLU A 1 110 ? -8.198 6.924 8.821 1.00 91.81 110 GLU A N 1
ATOM 912 C CA . GLU A 1 110 ? -8.454 7.812 9.960 1.00 91.81 110 GLU A CA 1
ATOM 913 C C . GLU A 1 110 ? -9.760 8.603 9.770 1.00 91.81 110 GLU A C 1
ATOM 915 O O . GLU A 1 110 ? -10.559 8.660 10.702 1.00 91.81 110 GLU A O 1
ATOM 920 N N . GLU A 1 111 ? -10.018 9.126 8.564 1.00 92.12 111 GLU A N 1
ATOM 921 C CA . GLU A 1 111 ? -11.270 9.820 8.206 1.00 92.12 111 GLU A CA 1
ATOM 922 C C . GLU A 1 111 ? -12.505 8.905 8.278 1.00 92.12 111 GLU A C 1
ATOM 924 O O . GLU A 1 111 ? -13.575 9.341 8.685 1.00 92.12 111 GLU A O 1
ATOM 929 N N . GLU A 1 112 ? -12.378 7.625 7.915 1.00 87.12 112 GLU A N 1
ATOM 930 C CA . GLU A 1 112 ? -13.468 6.640 8.033 1.00 87.12 112 GLU A CA 1
ATOM 931 C C . GLU A 1 112 ? -13.856 6.326 9.492 1.00 87.12 112 GLU A C 1
ATOM 933 O O . GLU A 1 112 ? -14.886 5.695 9.729 1.00 87.12 112 GLU A O 1
ATOM 938 N N . ASN A 1 113 ? -13.019 6.703 10.463 1.00 81.75 113 ASN A N 1
ATOM 939 C CA . ASN A 1 113 ? -13.200 6.392 11.882 1.00 81.75 113 ASN A CA 1
ATOM 940 C C . ASN A 1 113 ? -13.633 7.606 12.731 1.00 81.75 113 ASN A C 1
ATOM 942 O O . ASN A 1 113 ? -13.846 7.451 13.936 1.00 81.75 113 ASN A O 1
ATOM 946 N N . THR A 1 114 ? -13.734 8.794 12.127 1.00 70.19 114 THR A N 1
ATOM 947 C CA . THR A 1 114 ? -14.305 10.016 12.730 1.00 70.19 114 THR A CA 1
ATOM 948 C C . THR A 1 114 ? -15.784 10.155 12.416 1.00 70.19 114 THR A C 1
ATOM 950 O O . THR A 1 114 ? -16.539 10.508 13.349 1.00 70.19 114 THR A O 1
#

Secondary structure (DSSP, 8-state):
-----------------------THHHHTT--HHHH-SSTTTT-HHHHHHHHHHHHHHHHHHHHT--SHHHHHHHHHHHHHHHHHH-TT--HHHHHHHHHHHHHHHHHHHHTT-

Organism: NCBI:txid1251

Sequence (114 aa):
MSIFSNWFKSKKNKNHTATMTFDDSSWQTTANPTIFFIDDNANTVENQKAFISRFVQQVYQETQNVQTIDNKVNLVVKRFTALRQFNQQMSIDSRTFLAQEKRQLIHRLEEENT